Protein AF-A0A529TJE5-F1 (afdb_monomer)

Mean predicted aligned error: 14.84 Å

Sequence (89 aa):
MFRWFEQRLDPFPAAEPVEPPKTLVAFCMHYTRGAWPYIMLDAVLVTAISIAEVWMFGFMGRIVDWLSGQNRETFLQTESWKLAGMAFV

Foldseek 3Di:
DVVVVCVQAPPDDPDDPDDQDPDPVSNCCVVCVSVVVVVVVVVVVVVVVVVVVVVVVVVVVVVVVVVVPDDPVPCCVPCVVVVVVVVVD

Secondary structure (DSSP, 8-state):
-HHHHHTTS-SS-SS--PPPPSSHHHHHHHHHTTTHHHHHHHHHHHHHHHHHHHHHHHHHHHHHHHHHHS-HHHHHHHSHHHHHHHHT-

Solvent-accessible surface area (backbone atoms only — not comparable to full-atom values): 5419 Å² total; per-residue (Å²): 115,66,69,72,56,52,71,61,41,76,89,70,67,89,66,74,90,66,82,74,56,97,43,73,67,56,37,52,52,64,72,38,60,69,47,45,72,59,52,52,51,49,54,51,51,53,50,52,51,54,51,51,50,56,50,51,54,53,50,52,50,51,51,52,50,51,62,72,69,48,59,78,73,59,52,61,73,70,44,47,68,61,52,52,56,59,74,74,107

pLDDT: mean 72.4, std 14.35, range [51.25, 97.31]

Radius of gyration: 27.46 Å; Cα contacts (8 Å, |Δi|>4): 11; chains: 1; bounding box: 54×34×62 Å

Structure (mmCIF, N/CA/C/O backbone):
data_AF-A0A529TJE5-F1
#
_entry.id   AF-A0A529TJE5-F1
#
loop_
_atom_site.group_PDB
_atom_site.id
_atom_site.type_symbol
_atom_site.label_atom_id
_atom_site.label_alt_id
_atom_site.label_comp_id
_atom_site.label_asym_id
_atom_site.label_entity_id
_atom_site.label_seq_id
_atom_site.pdbx_PDB_ins_code
_atom_site.Cartn_x
_atom_site.Cartn_y
_atom_site.Cartn_z
_atom_site.occupancy
_atom_site.B_iso_or_equiv
_atom_site.auth_seq_id
_atom_site.auth_comp_id
_atom_site.auth_asym_id
_atom_site.auth_atom_id
_atom_site.pdbx_PDB_model_num
ATOM 1 N N . MET A 1 1 ? 8.651 -25.037 -10.342 1.00 60.25 1 MET A N 1
ATOM 2 C CA . MET A 1 1 ? 8.656 -23.858 -9.449 1.00 60.25 1 MET A CA 1
ATOM 3 C C . MET A 1 1 ? 9.666 -22.810 -9.925 1.00 60.25 1 MET A C 1
ATOM 5 O O . MET A 1 1 ? 9.242 -21.707 -10.225 1.00 60.25 1 MET A O 1
ATOM 9 N N . PHE A 1 2 ? 10.942 -23.166 -10.131 1.00 60.81 2 PHE A N 1
ATOM 10 C CA . PHE A 1 2 ? 11.993 -22.241 -10.607 1.00 60.81 2 PHE A CA 1
ATOM 11 C C . PHE A 1 2 ? 11.732 -21.601 -11.988 1.00 60.81 2 PHE A C 1
ATOM 13 O O . PHE A 1 2 ? 11.770 -20.382 -12.093 1.00 60.81 2 PHE A O 1
ATOM 20 N N . ARG A 1 3 ? 11.279 -22.368 -12.996 1.00 61.78 3 ARG A N 1
ATOM 21 C CA . ARG A 1 3 ? 10.918 -21.832 -14.334 1.00 61.78 3 ARG A CA 1
ATOM 22 C C . ARG A 1 3 ? 9.846 -20.731 -14.342 1.00 61.78 3 ARG A C 1
ATOM 24 O O . ARG A 1 3 ? 9.831 -19.901 -15.239 1.00 61.78 3 ARG A O 1
ATOM 31 N N . TRP A 1 4 ? 8.928 -20.739 -13.376 1.00 66.56 4 TRP A N 1
ATOM 32 C CA . TRP A 1 4 ? 7.864 -19.729 -13.261 1.00 66.56 4 TRP A CA 1
ATOM 33 C C . TRP A 1 4 ? 8.382 -18.409 -12.670 1.00 66.56 4 TRP A C 1
ATOM 35 O O . TRP A 1 4 ? 7.812 -17.351 -12.922 1.00 66.56 4 TRP A O 1
ATOM 45 N N . PHE A 1 5 ? 9.467 -18.474 -11.894 1.00 63.28 5 PHE A N 1
ATOM 46 C CA . PHE A 1 5 ? 10.170 -17.315 -11.348 1.00 63.28 5 PHE A CA 1
ATOM 47 C C . PHE A 1 5 ? 11.170 -16.751 -12.372 1.00 63.28 5 PHE A C 1
ATOM 49 O O . PHE A 1 5 ? 11.218 -15.545 -12.578 1.00 63.28 5 PHE A O 1
ATOM 56 N N . GLU A 1 6 ? 11.881 -17.629 -13.087 1.00 64.12 6 GLU A N 1
ATOM 57 C CA . GLU A 1 6 ? 12.855 -17.271 -14.133 1.00 64.12 6 GLU A CA 1
ATOM 58 C C . GLU A 1 6 ? 12.218 -16.645 -15.383 1.00 64.12 6 GLU A C 1
ATOM 60 O O . GLU A 1 6 ? 12.865 -15.873 -16.074 1.00 64.12 6 GLU A O 1
ATOM 65 N N . GLN A 1 7 ? 10.947 -16.938 -15.687 1.00 62.75 7 GLN A N 1
ATOM 66 C CA . GLN A 1 7 ? 10.242 -16.310 -16.816 1.00 62.75 7 GLN A CA 1
ATOM 67 C C . GLN A 1 7 ? 9.706 -14.903 -16.513 1.00 62.75 7 GLN A C 1
ATOM 69 O O . GLN A 1 7 ? 9.293 -14.203 -17.434 1.00 62.75 7 GLN A O 1
ATOM 74 N N . ARG A 1 8 ? 9.654 -14.490 -15.240 1.00 64.25 8 ARG A N 1
ATOM 75 C CA . ARG A 1 8 ? 9.086 -13.190 -14.845 1.00 64.25 8 ARG A CA 1
ATOM 76 C C . ARG A 1 8 ? 10.068 -12.038 -14.890 1.00 64.25 8 ARG A C 1
ATOM 78 O O . ARG A 1 8 ? 9.649 -10.894 -15.040 1.00 64.25 8 ARG A O 1
ATOM 85 N N . LEU A 1 9 ? 11.345 -12.343 -14.728 1.00 59.62 9 LEU A N 1
ATOM 86 C CA . LEU A 1 9 ? 12.427 -11.389 -14.843 1.00 59.62 9 LEU A CA 1
ATOM 87 C C . LEU A 1 9 ? 13.405 -11.999 -15.828 1.00 59.62 9 LEU A C 1
ATOM 89 O O . LEU A 1 9 ? 13.936 -13.065 -15.541 1.00 59.62 9 LEU A O 1
ATOM 93 N N . ASP A 1 10 ? 13.594 -11.361 -16.978 1.00 61.38 10 ASP A N 1
ATOM 94 C CA . ASP A 1 10 ? 14.550 -11.836 -17.972 1.00 61.38 10 ASP A CA 1
ATOM 95 C C . ASP A 1 10 ? 15.951 -11.839 -17.333 1.00 61.38 10 ASP A C 1
ATOM 97 O O . ASP A 1 10 ? 16.457 -10.764 -16.991 1.00 61.38 10 ASP A O 1
ATOM 101 N N . PRO A 1 11 ? 16.557 -13.015 -17.075 1.00 59.06 11 PRO A N 1
ATOM 102 C CA . PRO A 1 11 ? 17.819 -13.087 -16.349 1.00 59.06 11 PRO A CA 1
ATOM 103 C C . PRO A 1 11 ? 18.987 -12.550 -17.186 1.00 59.06 11 PRO A C 1
ATOM 105 O O . PRO A 1 11 ? 20.017 -12.192 -16.619 1.00 59.06 11 PRO A O 1
ATOM 108 N N . PHE A 1 12 ? 18.824 -12.469 -18.514 1.00 56.41 12 PHE A N 1
ATOM 109 C CA . PHE A 1 12 ? 19.819 -11.953 -19.452 1.00 56.41 12 PHE A CA 1
ATOM 110 C C . PHE A 1 12 ? 19.143 -11.161 -20.583 1.00 56.41 12 PHE A C 1
ATOM 112 O O . PHE A 1 12 ? 18.996 -11.679 -21.693 1.00 56.41 12 PHE A O 1
ATOM 119 N N . PRO A 1 13 ? 18.754 -9.894 -20.348 1.00 60.62 13 PRO A N 1
ATOM 120 C CA . PRO A 1 13 ? 18.280 -9.047 -21.430 1.00 60.62 13 PRO A CA 1
ATOM 121 C C . PRO A 1 13 ? 19.405 -8.876 -22.459 1.00 60.62 13 PRO A C 1
ATOM 123 O O . PRO A 1 13 ? 20.508 -8.455 -22.122 1.00 60.62 13 PRO A O 1
ATOM 126 N N . ALA A 1 14 ? 19.127 -9.168 -23.731 1.00 55.91 14 ALA A N 1
ATOM 127 C CA . ALA A 1 14 ? 20.088 -9.042 -24.837 1.00 55.91 14 ALA A CA 1
ATOM 128 C C . ALA A 1 14 ? 20.492 -7.585 -25.164 1.00 55.91 14 ALA A C 1
ATOM 130 O O . ALA A 1 14 ? 21.187 -7.336 -26.148 1.00 55.91 14 ALA A O 1
ATOM 131 N N . ALA A 1 15 ? 20.024 -6.615 -24.375 1.00 59.72 15 ALA A N 1
ATOM 132 C CA . ALA A 1 15 ? 20.396 -5.218 -24.506 1.00 59.72 15 ALA A CA 1
ATOM 133 C C . ALA A 1 15 ? 21.827 -5.026 -23.987 1.00 59.72 15 ALA A C 1
ATOM 135 O O . ALA A 1 15 ? 22.127 -5.375 -22.846 1.00 59.72 15 ALA A O 1
ATOM 136 N N . GLU A 1 16 ? 22.701 -4.466 -24.825 1.00 52.72 16 GLU A N 1
ATOM 137 C CA . GLU A 1 16 ? 24.056 -4.078 -24.427 1.00 52.72 16 GLU A CA 1
ATOM 138 C C . GLU A 1 16 ? 24.012 -3.227 -23.144 1.00 52.72 16 GLU A C 1
ATOM 140 O O . GLU A 1 16 ? 23.107 -2.398 -23.003 1.00 52.72 16 GLU A O 1
ATOM 145 N N . PRO A 1 17 ? 24.956 -3.411 -22.200 1.00 57.03 17 PRO A N 1
ATOM 146 C CA . PRO A 1 17 ? 25.001 -2.613 -20.985 1.00 57.03 17 PRO A CA 1
ATOM 147 C C . PRO A 1 17 ? 25.257 -1.148 -21.352 1.00 57.03 17 PRO A C 1
ATOM 149 O O . PRO A 1 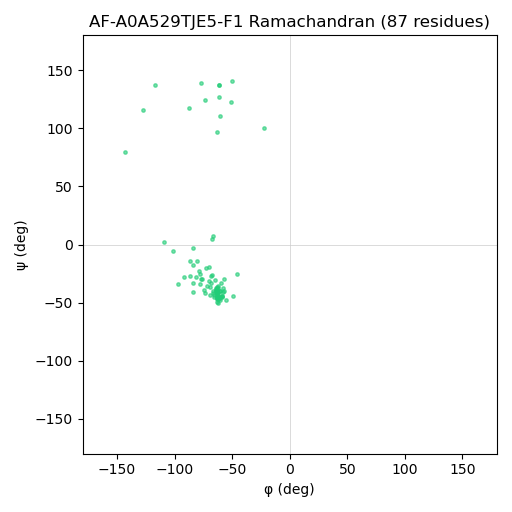17 ? 26.390 -0.734 -21.591 1.00 57.03 17 PRO A O 1
ATOM 152 N N . VAL A 1 18 ? 24.184 -0.362 -21.436 1.00 61.44 18 VAL A N 1
ATOM 153 C CA . VAL A 1 18 ? 24.252 1.079 -21.684 1.00 61.44 18 VAL A CA 1
ATOM 154 C C . VAL A 1 18 ? 24.653 1.762 -20.381 1.00 61.44 18 VAL A C 1
ATOM 156 O O . VAL A 1 18 ? 24.182 1.380 -19.307 1.00 61.44 18 VAL A O 1
ATOM 159 N N . GLU A 1 19 ? 25.534 2.759 -20.468 1.00 58.00 19 GLU A N 1
ATOM 160 C CA . GLU A 1 19 ? 26.064 3.471 -19.306 1.00 58.00 19 GLU A CA 1
ATOM 161 C C . GLU A 1 19 ? 24.910 3.948 -18.397 1.00 58.00 19 GLU A C 1
ATOM 163 O O . GLU A 1 19 ? 23.992 4.633 -18.871 1.00 58.00 19 GLU A O 1
ATOM 168 N N . PRO A 1 20 ? 24.895 3.557 -17.108 1.00 59.94 20 PRO A N 1
ATOM 169 C CA . PRO A 1 20 ? 23.784 3.876 -16.231 1.00 59.94 20 PRO A CA 1
ATOM 170 C C . PRO A 1 20 ? 23.639 5.399 -16.102 1.00 59.94 20 PRO A C 1
ATOM 172 O O . PRO A 1 20 ? 24.635 6.114 -15.953 1.00 59.9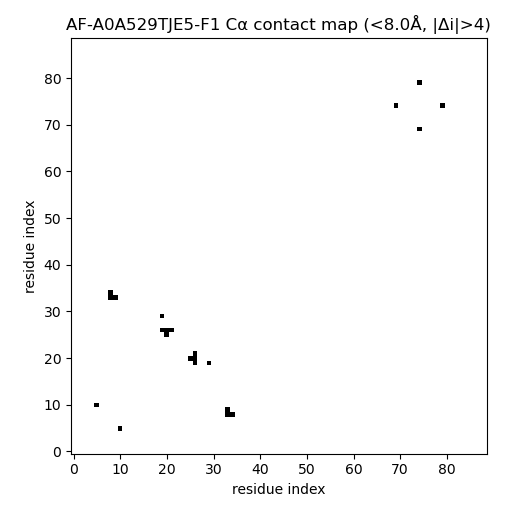4 20 PRO A O 1
ATOM 175 N N . PRO A 1 21 ? 22.406 5.932 -16.140 1.00 63.59 21 PRO A N 1
ATOM 176 C CA . PRO A 1 21 ? 22.187 7.368 -16.059 1.00 63.59 21 PRO A CA 1
ATOM 177 C C . PRO A 1 21 ? 22.717 7.919 -14.728 1.00 63.59 21 PRO A C 1
ATOM 179 O O . PRO A 1 21 ? 22.481 7.348 -13.666 1.00 63.59 21 PRO A O 1
ATOM 182 N N . LYS A 1 22 ? 23.397 9.074 -14.771 1.00 70.50 22 LYS A N 1
ATOM 183 C CA . LYS A 1 22 ? 24.124 9.688 -13.635 1.00 70.50 22 LYS A CA 1
ATOM 184 C C . LYS A 1 22 ? 23.237 10.186 -12.476 1.00 70.50 22 LYS A C 1
ATOM 186 O O . LYS A 1 22 ? 23.731 10.857 -11.575 1.00 70.50 22 LYS A O 1
ATOM 191 N N . THR A 1 23 ? 21.933 9.903 -12.492 1.00 76.75 23 THR A N 1
ATOM 192 C CA . THR A 1 23 ? 20.977 10.339 -11.462 1.00 76.75 23 THR A CA 1
ATOM 193 C C . THR A 1 23 ? 20.367 9.135 -10.747 1.00 76.75 23 THR A C 1
ATOM 195 O O . THR A 1 23 ? 19.981 8.154 -11.379 1.00 76.75 23 THR A O 1
ATOM 198 N N . LEU A 1 24 ? 20.245 9.218 -9.417 1.00 72.62 24 LEU A N 1
ATOM 199 C CA . LEU A 1 24 ? 19.774 8.115 -8.565 1.00 72.62 24 LEU A CA 1
ATOM 200 C C . LEU A 1 24 ? 18.378 7.607 -8.958 1.00 72.62 24 LEU A C 1
ATOM 202 O O . LEU A 1 24 ? 18.132 6.403 -8.977 1.00 72.62 24 LEU A O 1
ATOM 206 N N . VAL A 1 25 ? 17.468 8.519 -9.310 1.00 74.56 25 VAL A N 1
ATOM 207 C CA . VAL A 1 25 ? 16.091 8.169 -9.691 1.00 74.56 25 VAL A CA 1
ATOM 208 C C . VAL A 1 25 ? 16.058 7.440 -11.034 1.00 74.56 25 VAL A C 1
ATOM 210 O O . VAL A 1 25 ? 15.382 6.421 -11.160 1.00 74.56 25 VAL A O 1
ATOM 213 N N . ALA A 1 26 ? 16.818 7.912 -12.028 1.00 70.44 26 ALA A N 1
ATOM 214 C CA . ALA A 1 26 ? 16.890 7.258 -13.332 1.00 70.44 26 ALA A CA 1
ATOM 215 C C . ALA A 1 26 ? 17.606 5.902 -13.252 1.00 70.44 26 ALA A C 1
ATOM 217 O O . ALA A 1 26 ? 17.223 4.976 -13.960 1.00 70.44 26 ALA A O 1
ATOM 218 N N . PHE A 1 27 ? 18.592 5.764 -12.360 1.00 70.62 27 PHE A N 1
ATOM 219 C CA . PHE A 1 27 ? 19.239 4.489 -12.057 1.00 70.62 27 PHE A CA 1
ATOM 220 C C . PHE A 1 27 ? 18.235 3.491 -11.472 1.00 70.62 27 PHE A C 1
ATOM 222 O O . PHE A 1 27 ? 18.087 2.384 -11.986 1.00 70.62 27 PHE A O 1
ATOM 229 N N . CYS A 1 28 ? 17.484 3.910 -10.449 1.00 71.94 28 CYS A N 1
ATOM 230 C CA . CYS A 1 28 ? 16.475 3.065 -9.822 1.00 71.94 28 CYS A CA 1
ATOM 231 C C . CYS A 1 28 ? 15.402 2.643 -10.837 1.00 71.94 28 CYS A C 1
ATOM 233 O O . CYS A 1 28 ? 15.107 1.458 -10.957 1.00 71.94 28 CYS A O 1
ATOM 235 N N . MET A 1 29 ? 14.892 3.576 -11.649 1.00 70.19 29 MET A N 1
ATOM 236 C CA . MET A 1 29 ? 13.923 3.293 -12.718 1.00 70.19 29 MET A CA 1
ATOM 237 C C . MET A 1 29 ? 14.472 2.367 -13.813 1.00 70.19 29 MET A C 1
ATOM 239 O O . MET A 1 29 ? 13.737 1.518 -14.309 1.00 70.19 29 MET A O 1
ATOM 243 N N . HIS A 1 30 ? 15.747 2.502 -14.194 1.00 69.31 30 HIS A N 1
ATOM 244 C CA . HIS A 1 30 ? 16.376 1.648 -15.205 1.00 69.31 30 HIS A CA 1
ATOM 245 C C . HIS A 1 30 ? 16.475 0.192 -14.728 1.00 69.31 30 HIS A C 1
ATOM 247 O O . HIS A 1 30 ? 16.086 -0.716 -15.459 1.00 69.31 30 HIS A O 1
ATOM 253 N N . TYR A 1 31 ? 16.902 -0.026 -13.480 1.00 66.31 31 TYR A N 1
ATOM 254 C CA . TYR A 1 31 ? 17.039 -1.366 -12.899 1.00 66.31 31 TYR A CA 1
ATOM 255 C C . TYR A 1 31 ? 15.705 -1.990 -12.464 1.00 66.31 31 TYR A C 1
ATOM 257 O O . TYR A 1 31 ? 15.537 -3.204 -12.533 1.00 66.31 31 TYR A O 1
ATOM 265 N N . THR A 1 32 ? 14.722 -1.183 -12.062 1.00 70.31 32 THR A N 1
ATOM 266 C CA . THR A 1 32 ? 13.392 -1.681 -11.661 1.00 70.31 32 THR A CA 1
ATOM 267 C C . THR A 1 32 ? 12.438 -1.897 -12.836 1.00 70.31 32 THR A C 1
ATOM 269 O O . THR A 1 32 ? 11.338 -2.411 -12.640 1.00 70.31 32 THR A O 1
ATOM 272 N N . ARG A 1 33 ? 12.838 -1.576 -14.074 1.00 67.50 33 ARG A N 1
ATOM 273 C CA . ARG A 1 33 ? 11.975 -1.634 -15.266 1.00 67.50 33 ARG A CA 1
ATOM 274 C C . ARG A 1 33 ? 11.406 -3.030 -15.565 1.00 67.50 33 ARG A C 1
ATOM 276 O O . ARG A 1 33 ? 10.274 -3.122 -16.025 1.00 67.50 33 ARG A O 1
ATOM 283 N N . GLY A 1 34 ? 12.145 -4.103 -15.267 1.00 69.75 34 GLY A N 1
ATOM 284 C CA .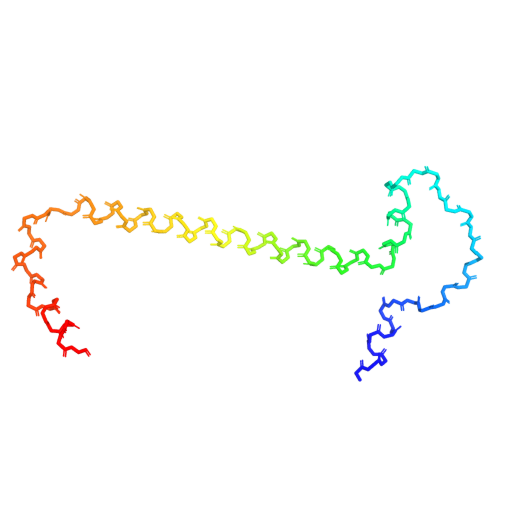 GLY A 1 34 ? 11.649 -5.487 -15.375 1.00 69.75 34 GLY A CA 1
ATOM 285 C C . GLY A 1 34 ? 10.760 -5.931 -14.203 1.00 69.75 34 GLY A C 1
ATOM 286 O O . GLY A 1 34 ? 9.936 -6.826 -14.354 1.00 69.75 34 GLY A O 1
ATOM 287 N N . ALA A 1 35 ? 10.888 -5.282 -13.043 1.00 73.69 35 ALA A N 1
ATOM 288 C CA . ALA A 1 35 ? 10.184 -5.633 -11.807 1.00 73.69 35 ALA A CA 1
ATOM 289 C C . ALA A 1 35 ? 8.977 -4.725 -11.501 1.00 73.69 35 ALA A C 1
ATOM 291 O O . ALA A 1 35 ? 8.230 -4.985 -10.559 1.00 73.69 35 ALA A O 1
ATOM 292 N N . TRP A 1 36 ? 8.769 -3.674 -12.295 1.00 75.31 36 TRP A N 1
ATOM 293 C CA . TRP A 1 36 ? 7.751 -2.644 -12.088 1.00 75.31 36 TRP A CA 1
ATOM 294 C C . TRP A 1 36 ? 6.329 -3.172 -11.810 1.00 75.31 36 TRP A C 1
ATOM 296 O O . TRP A 1 36 ? 5.714 -2.683 -10.863 1.00 75.31 36 TRP A O 1
ATOM 306 N N . PRO A 1 37 ? 5.790 -4.186 -12.527 1.00 78.50 37 PRO A N 1
ATOM 307 C CA . PRO A 1 37 ? 4.464 -4.725 -12.206 1.00 78.50 37 PRO A CA 1
ATOM 308 C C . PRO A 1 37 ? 4.395 -5.411 -10.830 1.00 78.50 37 PRO A C 1
ATOM 310 O O . PRO A 1 37 ? 3.350 -5.359 -10.186 1.00 78.50 37 PRO A O 1
ATOM 313 N N . TYR A 1 38 ? 5.489 -6.010 -10.347 1.00 81.94 38 TYR A N 1
ATOM 314 C CA . TYR A 1 38 ? 5.544 -6.604 -9.004 1.00 81.94 38 TYR A CA 1
ATOM 315 C C . TYR A 1 38 ? 5.634 -5.538 -7.918 1.00 81.94 38 TYR A C 1
ATOM 317 O O . TYR A 1 38 ? 4.955 -5.656 -6.906 1.00 81.94 38 TYR A O 1
ATOM 325 N N . ILE A 1 39 ? 6.407 -4.475 -8.158 1.00 84.75 39 ILE A N 1
ATOM 326 C CA . ILE A 1 39 ? 6.488 -3.323 -7.250 1.00 84.75 39 ILE A CA 1
ATOM 327 C C . ILE A 1 39 ? 5.120 -2.642 -7.135 1.00 84.75 39 ILE A C 1
ATOM 329 O O . ILE A 1 39 ? 4.704 -2.279 -6.041 1.00 84.75 39 ILE A O 1
ATOM 333 N N . MET A 1 40 ? 4.389 -2.509 -8.245 1.00 87.88 40 MET A N 1
ATOM 334 C CA . MET A 1 40 ? 3.030 -1.962 -8.230 1.00 87.88 40 MET A CA 1
ATOM 335 C C . MET A 1 40 ? 2.070 -2.841 -7.420 1.00 87.88 40 MET A C 1
ATOM 337 O O . MET A 1 40 ? 1.304 -2.327 -6.609 1.00 87.88 40 MET A O 1
ATOM 341 N N . LEU A 1 41 ? 2.133 -4.165 -7.598 1.00 89.56 41 LEU A N 1
ATOM 342 C CA . LEU A 1 41 ? 1.323 -5.103 -6.819 1.00 89.56 41 LEU A CA 1
ATOM 343 C C . LEU A 1 41 ? 1.634 -5.010 -5.319 1.00 89.56 41 LEU A C 1
ATOM 345 O O . LEU A 1 41 ? 0.709 -4.941 -4.514 1.00 89.56 41 LEU A O 1
ATOM 349 N N . ASP A 1 42 ? 2.915 -4.982 -4.955 1.00 91.56 42 ASP A N 1
ATOM 350 C CA . ASP A 1 42 ? 3.364 -4.834 -3.570 1.00 91.56 42 ASP A CA 1
ATOM 351 C C . ASP A 1 42 ? 2.874 -3.513 -2.962 1.00 91.56 42 ASP A C 1
ATOM 353 O O . ASP A 1 42 ? 2.234 -3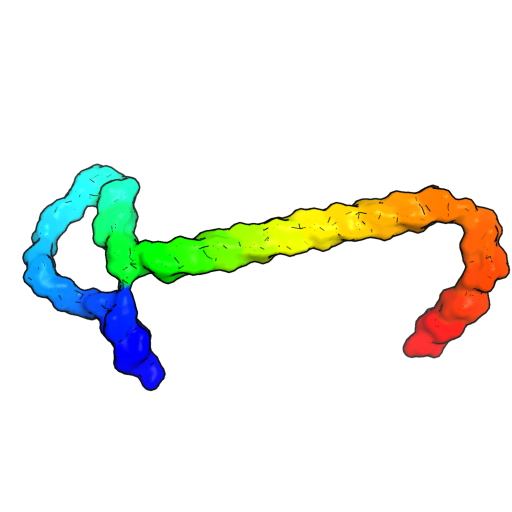.513 -1.913 1.00 91.56 42 ASP A O 1
ATOM 357 N N . ALA A 1 43 ? 3.044 -2.400 -3.680 1.00 94.31 43 ALA A N 1
ATOM 358 C CA . ALA A 1 43 ? 2.561 -1.093 -3.248 1.00 94.31 43 ALA A CA 1
ATOM 359 C C . ALA A 1 43 ? 1.041 -1.084 -3.003 1.00 94.31 43 ALA A C 1
ATOM 361 O O . ALA A 1 43 ? 0.575 -0.518 -2.011 1.00 94.31 43 ALA A O 1
ATOM 362 N N . VAL A 1 44 ? 0.257 -1.735 -3.870 1.00 96.38 44 VAL A N 1
ATOM 363 C CA . VAL A 1 44 ? -1.201 -1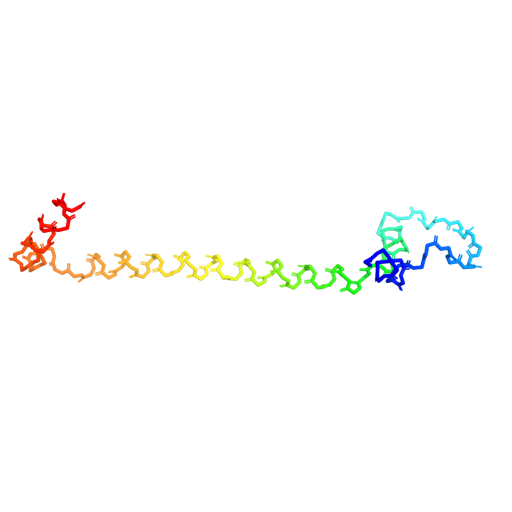.869 -3.702 1.00 96.38 44 VAL A CA 1
ATOM 364 C C . VAL A 1 44 ? -1.547 -2.711 -2.474 1.00 96.38 44 VAL A C 1
ATOM 366 O O . VAL A 1 44 ? -2.428 -2.324 -1.706 1.00 96.38 44 VAL A O 1
ATOM 369 N N . LEU A 1 45 ? -0.853 -3.830 -2.254 1.00 96.38 45 LEU A N 1
ATOM 370 C CA . LEU A 1 45 ? -1.069 -4.684 -1.084 1.00 96.38 45 LEU A CA 1
ATOM 371 C C . LEU A 1 45 ? -0.732 -3.950 0.216 1.00 96.38 45 LEU A C 1
ATOM 373 O O . LEU A 1 45 ? -1.544 -3.946 1.138 1.00 96.38 45 LEU A O 1
ATOM 377 N N . VAL A 1 46 ? 0.416 -3.273 0.270 1.00 96.75 46 VAL A N 1
ATOM 378 C CA . VAL A 1 46 ? 0.821 -2.448 1.416 1.00 96.75 46 VAL A CA 1
ATOM 379 C C . VAL A 1 46 ? -0.210 -1.351 1.679 1.00 96.75 46 VAL A C 1
ATOM 381 O O . VAL A 1 46 ? -0.655 -1.186 2.812 1.00 96.75 46 VAL A O 1
ATOM 384 N N . THR A 1 47 ? -0.672 -0.661 0.632 1.00 97.06 47 THR A N 1
ATOM 385 C CA . THR A 1 47 ? -1.725 0.360 0.753 1.00 97.06 47 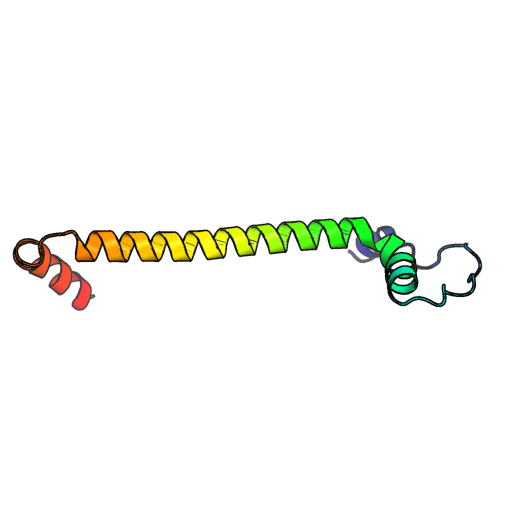THR A CA 1
ATOM 386 C C . THR A 1 47 ? -3.010 -0.223 1.344 1.00 97.06 47 THR A C 1
ATOM 388 O O . THR A 1 47 ? -3.607 0.375 2.239 1.00 97.06 47 THR A O 1
ATOM 391 N N . ALA A 1 48 ? -3.435 -1.403 0.885 1.00 97.19 48 ALA A N 1
ATOM 392 C CA . ALA A 1 48 ? -4.625 -2.073 1.402 1.00 97.19 48 ALA A CA 1
ATOM 393 C C . ALA A 1 48 ? -4.480 -2.445 2.888 1.00 97.19 48 ALA A C 1
ATOM 395 O O . ALA A 1 48 ? -5.416 -2.241 3.663 1.00 97.19 48 ALA A O 1
ATOM 396 N N . ILE A 1 49 ? -3.303 -2.934 3.294 1.00 96.81 49 ILE A N 1
ATOM 397 C CA . ILE A 1 49 ? -2.995 -3.249 4.696 1.00 96.81 49 ILE A CA 1
ATOM 398 C C . ILE A 1 49 ? -3.065 -1.983 5.557 1.00 96.81 49 ILE A C 1
ATOM 400 O O . ILE A 1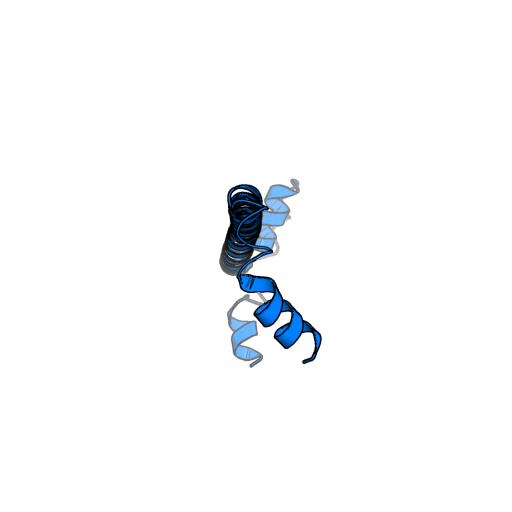 49 ? -3.738 -1.989 6.586 1.00 96.81 49 ILE A O 1
ATOM 404 N N . SER A 1 50 ? -2.460 -0.877 5.117 1.00 97.31 50 SER A N 1
ATOM 405 C CA . SER A 1 50 ? -2.512 0.392 5.853 1.00 97.31 50 SER A CA 1
ATOM 406 C C . SER A 1 50 ? -3.939 0.935 5.999 1.00 97.31 50 SER A C 1
ATOM 408 O O . SER A 1 50 ? -4.298 1.450 7.056 1.00 97.31 50 SER A O 1
ATOM 410 N N . ILE A 1 51 ? -4.792 0.793 4.977 1.00 96.69 51 ILE A N 1
ATOM 411 C CA . ILE A 1 51 ? -6.212 1.173 5.080 1.00 96.69 51 ILE A CA 1
ATOM 412 C C . ILE A 1 51 ? -6.928 0.313 6.128 1.00 96.69 51 ILE A C 1
ATOM 414 O O . ILE A 1 51 ? -7.674 0.844 6.955 1.00 96.69 51 ILE A O 1
ATOM 418 N N . ALA A 1 52 ? -6.705 -1.003 6.106 1.00 96.25 52 ALA A N 1
ATOM 419 C CA . ALA A 1 52 ? -7.302 -1.920 7.071 1.00 96.25 52 ALA A CA 1
ATOM 420 C C . ALA A 1 52 ? -6.880 -1.584 8.511 1.00 96.25 52 ALA A C 1
ATOM 422 O O . ALA A 1 52 ? -7.712 -1.596 9.418 1.00 96.25 52 ALA A O 1
ATOM 423 N N . GLU A 1 53 ? -5.616 -1.217 8.711 1.00 96.00 53 GLU A N 1
ATOM 424 C CA . GLU A 1 53 ? -5.072 -0.810 10.005 1.00 96.00 53 GLU A CA 1
ATOM 425 C C . GLU A 1 53 ? -5.744 0.465 10.544 1.00 96.00 53 GLU A C 1
ATOM 427 O O . GLU A 1 53 ? -6.246 0.480 11.671 1.00 96.00 53 GLU A O 1
ATOM 432 N N . VAL A 1 54 ? -5.854 1.515 9.723 1.00 95.62 54 VAL A N 1
ATOM 433 C CA . VAL A 1 54 ? -6.550 2.758 10.108 1.00 95.62 54 VAL A CA 1
ATOM 434 C C . VAL A 1 54 ? -8.021 2.490 10.432 1.00 95.62 54 VAL A C 1
ATOM 436 O O . VAL A 1 54 ? -8.563 3.027 11.402 1.00 95.62 54 VAL A O 1
ATOM 439 N N . TRP A 1 55 ? -8.676 1.627 9.654 1.00 94.25 55 TRP A N 1
ATOM 440 C CA . TRP A 1 55 ? -10.061 1.239 9.904 1.00 94.25 55 TRP A CA 1
ATOM 441 C C . TRP A 1 55 ? -10.229 0.488 11.231 1.00 94.25 55 TRP A C 1
ATOM 443 O O . TRP A 1 55 ? -11.189 0.752 11.962 1.00 94.25 55 TRP A O 1
ATOM 453 N N . MET A 1 56 ? -9.281 -0.386 11.580 1.00 94.19 56 MET A N 1
ATOM 454 C CA . MET A 1 56 ? -9.257 -1.099 12.859 1.00 94.19 56 MET A CA 1
ATOM 455 C C . MET A 1 56 ? -9.136 -0.127 14.041 1.00 94.19 56 MET A C 1
ATOM 457 O O . MET A 1 56 ? -9.898 -0.236 15.004 1.00 94.19 56 MET A O 1
ATOM 461 N N . PHE A 1 57 ? -8.250 0.870 13.954 1.00 90.69 57 PHE A N 1
ATOM 462 C CA . PHE A 1 57 ? -8.138 1.906 14.985 1.00 90.69 57 PHE A CA 1
ATOM 463 C C . PHE A 1 57 ? -9.410 2.755 15.101 1.00 90.69 57 PHE A C 1
ATOM 465 O O . PHE A 1 57 ? -9.869 3.028 16.211 1.00 90.69 57 PHE A O 1
ATOM 472 N N . GLY A 1 58 ? -10.045 3.105 13.979 1.00 89.75 58 GLY A N 1
ATOM 473 C CA . GLY A 1 58 ? -11.340 3.791 13.990 1.00 89.75 58 GLY A CA 1
ATOM 474 C C . GLY A 1 58 ? -12.459 2.952 14.622 1.00 89.75 58 GLY A C 1
ATOM 475 O O . GLY A 1 58 ? -13.320 3.479 15.326 1.00 89.75 58 GLY A O 1
ATOM 476 N N . PHE A 1 59 ? -12.449 1.633 14.417 1.00 89.06 59 PHE A N 1
ATOM 477 C CA . PHE A 1 59 ? -13.382 0.720 15.074 1.00 89.06 59 PHE A CA 1
ATOM 478 C C . PHE A 1 59 ? -13.159 0.649 16.589 1.00 89.06 59 PHE A C 1
ATOM 480 O O . PHE A 1 59 ? -14.134 0.722 17.334 1.00 89.06 59 PHE A O 1
ATOM 487 N N . MET A 1 60 ? -11.903 0.600 17.044 1.00 89.31 60 MET A N 1
ATOM 488 C CA . MET A 1 60 ? -11.569 0.685 18.469 1.00 89.31 60 MET A CA 1
ATOM 489 C C . MET A 1 60 ? -12.084 1.989 19.092 1.00 89.31 60 MET A C 1
ATOM 491 O O . MET A 1 60 ? -12.710 1.950 20.147 1.00 89.31 60 MET A O 1
ATOM 495 N N . GLY A 1 61 ? -11.897 3.129 18.414 1.00 87.00 61 GLY A N 1
ATOM 496 C CA . GLY A 1 61 ? -12.446 4.417 18.849 1.00 87.00 61 GLY A CA 1
ATOM 497 C C . GLY A 1 61 ? -13.963 4.364 19.038 1.00 87.00 61 GLY A C 1
ATOM 498 O O . GLY A 1 61 ? -14.461 4.704 20.103 1.00 87.00 61 GLY A O 1
ATOM 499 N N . ARG A 1 62 ? -14.693 3.802 18.065 1.00 82.56 62 ARG A N 1
ATOM 500 C CA . ARG A 1 62 ? -16.150 3.610 18.176 1.00 82.56 62 ARG A CA 1
ATOM 501 C C . ARG A 1 62 ? -16.561 2.679 19.318 1.00 82.56 62 ARG A C 1
ATOM 503 O O . ARG A 1 62 ? -17.595 2.919 19.932 1.00 82.56 62 ARG A O 1
ATOM 510 N N . ILE A 1 63 ? -15.786 1.630 19.607 1.00 83.81 63 ILE A N 1
ATOM 511 C CA . ILE A 1 63 ? -16.037 0.760 20.768 1.00 83.81 63 ILE A CA 1
ATOM 512 C C . ILE A 1 63 ? -15.885 1.557 22.066 1.00 83.81 63 ILE A C 1
ATOM 514 O O . ILE A 1 63 ? -16.747 1.463 22.937 1.00 83.81 63 ILE A O 1
ATOM 518 N N . VAL A 1 64 ? -14.819 2.351 22.193 1.00 81.25 64 VAL A N 1
ATOM 519 C CA . VAL A 1 64 ? -14.584 3.207 23.366 1.00 81.25 64 VAL A CA 1
ATOM 520 C C . VAL A 1 64 ? -15.685 4.263 23.502 1.00 81.25 64 VAL A C 1
ATOM 522 O O . VAL A 1 64 ? -16.195 4.477 24.602 1.00 81.25 64 VAL A O 1
ATOM 525 N N . ASP A 1 65 ? -16.122 4.863 22.396 1.00 81.38 65 ASP A N 1
ATOM 526 C CA . ASP A 1 65 ? -17.234 5.816 22.374 1.00 81.38 65 ASP A CA 1
ATOM 527 C C . ASP A 1 65 ? -18.553 5.156 22.806 1.00 81.38 65 ASP A C 1
ATOM 529 O O . ASP A 1 65 ? -19.282 5.707 23.625 1.00 81.38 65 ASP A O 1
ATOM 533 N N . TRP A 1 66 ? -18.851 3.939 22.340 1.00 74.00 66 TRP A N 1
ATOM 534 C CA . TRP A 1 66 ? -20.020 3.177 22.798 1.00 74.00 66 TRP A CA 1
ATOM 535 C C . TRP A 1 66 ? -19.952 2.816 24.281 1.00 74.00 66 TRP A C 1
ATOM 537 O O . TRP A 1 66 ? -20.955 2.935 24.986 1.00 74.00 66 TRP A O 1
ATOM 547 N N . LEU A 1 67 ? -18.779 2.411 24.767 1.00 68.25 67 LEU A N 1
ATOM 548 C CA . LEU A 1 67 ? -18.577 2.051 26.168 1.00 68.25 67 LEU A CA 1
ATOM 549 C C . LEU A 1 67 ? -18.639 3.276 27.092 1.00 68.25 67 LEU A C 1
ATOM 551 O O . LEU A 1 67 ? -19.071 3.165 28.236 1.00 68.25 67 LEU A O 1
ATOM 555 N N . SER A 1 68 ? -18.224 4.444 26.602 1.00 65.62 68 SER A N 1
ATOM 556 C CA . SER A 1 68 ? -18.319 5.706 27.341 1.00 65.62 68 SER A CA 1
ATOM 557 C C . SER A 1 68 ? -19.711 6.346 27.258 1.00 65.62 68 SER A C 1
ATOM 559 O O . SER A 1 68 ? -20.119 7.027 28.197 1.00 65.62 68 SER A O 1
ATOM 561 N N . GLY A 1 69 ? -20.456 6.093 26.175 1.00 59.84 69 GLY A N 1
ATOM 562 C CA . GLY A 1 69 ? -21.813 6.589 25.944 1.00 59.84 69 GLY A CA 1
ATOM 563 C C . GLY A 1 69 ? -22.933 5.759 26.585 1.00 59.84 69 GLY A C 1
ATOM 564 O O . GLY A 1 69 ? -24.040 6.273 26.748 1.00 59.84 69 GLY A O 1
ATOM 565 N N . GLN A 1 70 ? -22.688 4.502 26.983 1.00 51.25 70 GLN A N 1
ATOM 566 C CA . GLN A 1 70 ? -23.654 3.728 27.767 1.00 51.25 70 GLN A CA 1
ATOM 567 C C . GLN A 1 70 ? -23.495 3.962 29.274 1.00 51.25 70 GLN A C 1
ATOM 569 O O . GLN A 1 70 ? -22.482 3.627 29.882 1.00 51.25 70 GLN A O 1
ATOM 574 N N . ASN A 1 71 ? -24.568 4.504 29.860 1.00 52.50 71 ASN A N 1
ATOM 575 C CA . ASN A 1 71 ? -24.866 4.635 31.287 1.00 52.50 71 ASN A CA 1
ATOM 576 C C . ASN A 1 71 ? -24.122 3.628 32.180 1.00 52.50 71 ASN A C 1
ATOM 578 O O . ASN A 1 71 ? -24.562 2.491 32.379 1.00 52.50 71 ASN A O 1
ATOM 582 N N . ARG A 1 72 ? -23.038 4.119 32.795 1.00 53.75 72 ARG A N 1
ATOM 583 C CA . ARG A 1 72 ? -22.238 3.474 33.851 1.00 53.75 72 ARG A CA 1
ATOM 584 C C . ARG A 1 72 ? -23.095 2.847 34.963 1.00 53.75 72 ARG A C 1
ATOM 586 O O . ARG A 1 72 ? -22.656 1.901 35.606 1.00 53.75 72 ARG A O 1
ATOM 593 N N . GLU A 1 73 ? -24.310 3.355 35.167 1.00 52.53 73 GLU A N 1
ATOM 594 C CA . GLU A 1 73 ? -25.239 2.896 36.203 1.00 52.53 73 GLU A CA 1
ATOM 595 C C . GLU A 1 73 ? -26.084 1.674 35.796 1.00 52.53 73 GLU A C 1
ATOM 597 O O . GLU A 1 73 ? -26.351 0.824 36.638 1.00 52.53 73 GLU A O 1
ATOM 602 N N . THR A 1 74 ? -26.467 1.513 34.521 1.00 53.78 74 THR A N 1
ATOM 603 C CA . THR A 1 74 ? -27.373 0.420 34.095 1.00 53.78 74 THR A CA 1
ATOM 604 C C . THR A 1 74 ? -26.620 -0.844 33.654 1.00 53.78 74 THR A C 1
ATOM 60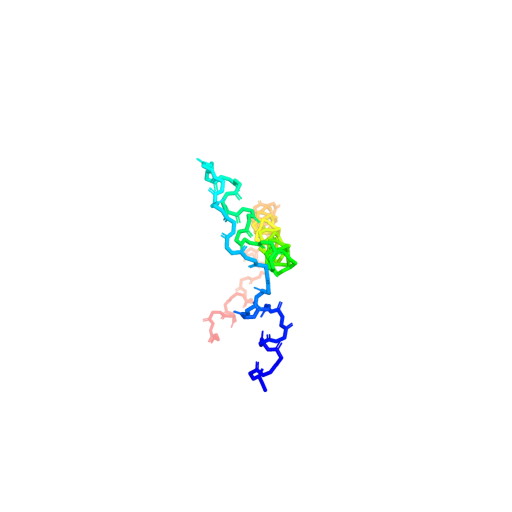6 O O . THR A 1 74 ? -27.121 -1.962 33.807 1.00 53.78 74 THR A O 1
ATOM 609 N N . PHE A 1 75 ? -25.390 -0.685 33.148 1.00 53.47 75 PHE A N 1
ATOM 610 C CA . PHE A 1 75 ? -24.576 -1.788 32.618 1.00 53.47 75 PHE A CA 1
ATOM 611 C C . PHE A 1 75 ? -24.011 -2.690 33.729 1.00 53.47 75 PHE A C 1
ATOM 613 O O . PHE A 1 75 ? -24.083 -3.916 33.640 1.00 53.47 75 PHE A O 1
ATOM 620 N N . LEU A 1 76 ? -23.529 -2.094 34.829 1.00 56.75 76 LEU A N 1
ATOM 621 C CA . LEU A 1 76 ? -23.019 -2.835 35.992 1.00 56.75 76 LEU A CA 1
ATOM 622 C C . LEU A 1 76 ? -24.124 -3.579 36.757 1.00 56.75 76 LEU A C 1
ATOM 624 O O . LEU A 1 76 ? -23.855 -4.610 37.371 1.00 56.75 76 LEU A O 1
ATOM 628 N N . GLN A 1 77 ? -25.365 -3.091 36.701 1.00 56.41 77 GLN A N 1
ATOM 629 C CA . GLN A 1 77 ? -26.499 -3.731 37.370 1.00 56.41 77 GLN A CA 1
ATOM 630 C C . GLN A 1 77 ? -27.035 -4.951 36.607 1.00 56.41 77 GLN A C 1
ATOM 632 O O . GLN A 1 77 ? -27.463 -5.913 37.237 1.00 56.41 77 GLN A O 1
ATOM 637 N N . THR A 1 78 ? -26.988 -4.931 35.271 1.00 58.69 78 THR A N 1
ATOM 638 C CA . THR A 1 78 ? -27.631 -5.963 34.434 1.00 58.69 78 THR A CA 1
ATOM 639 C C . THR A 1 78 ? -26.663 -7.059 33.974 1.00 58.69 78 THR A C 1
ATOM 641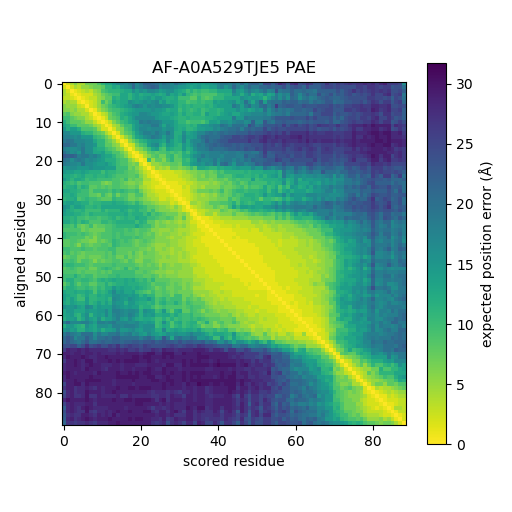 O O . THR A 1 78 ? -27.049 -8.221 33.881 1.00 58.69 78 THR A O 1
ATOM 644 N N . GLU A 1 79 ? -25.393 -6.732 33.716 1.00 61.06 79 GLU A N 1
ATOM 645 C CA . GLU A 1 79 ? -24.453 -7.656 33.054 1.00 61.06 79 GLU A CA 1
ATOM 646 C C . GLU A 1 79 ? -23.354 -8.207 33.989 1.00 61.06 79 GLU A C 1
ATOM 648 O O . GLU A 1 79 ? -22.520 -9.007 33.560 1.00 61.06 79 GLU A O 1
ATOM 653 N N . SER A 1 80 ? -23.369 -7.860 35.285 1.00 64.38 80 SER A N 1
ATOM 654 C CA . SER A 1 80 ? -22.378 -8.338 36.272 1.00 64.38 80 SER A CA 1
ATOM 655 C C . SER A 1 80 ? -22.327 -9.865 36.388 1.00 64.38 80 SER A C 1
ATOM 657 O O . SER A 1 80 ? -21.245 -10.441 36.487 1.00 64.38 80 SER A O 1
ATOM 659 N N . TRP A 1 81 ? -23.477 -10.537 36.304 1.00 64.19 81 TRP A N 1
ATOM 660 C CA . TRP A 1 81 ? -23.556 -11.998 36.384 1.00 64.19 81 TRP A CA 1
ATOM 661 C C . TRP A 1 81 ? -22.943 -12.693 35.158 1.00 64.19 81 TRP A C 1
ATOM 663 O O . TRP A 1 81 ? -22.266 -13.711 35.288 1.00 64.19 81 TRP A O 1
ATOM 673 N N . LYS A 1 82 ? -23.112 -12.118 33.960 1.00 66.00 82 LYS A N 1
ATOM 674 C CA . LYS A 1 82 ? -22.500 -12.637 32.724 1.00 66.00 82 LYS A CA 1
ATOM 675 C C . LYS A 1 82 ? -20.990 -12.389 32.689 1.00 66.00 82 LYS A C 1
ATOM 677 O O . LYS A 1 82 ? -20.249 -13.253 32.230 1.00 66.00 82 LYS A O 1
ATOM 682 N N . LEU A 1 83 ? -20.531 -11.258 33.229 1.00 67.00 83 LEU A N 1
ATOM 683 C CA . LEU A 1 83 ? -19.105 -10.959 33.400 1.00 67.00 83 LEU A CA 1
ATOM 684 C C . LEU A 1 83 ? -18.439 -11.889 34.426 1.00 67.00 83 LEU A C 1
ATOM 686 O O . LEU A 1 83 ? -17.340 -12.374 34.174 1.00 67.00 83 LEU A O 1
ATOM 690 N N . ALA A 1 84 ? -19.117 -12.212 35.532 1.00 71.62 84 ALA A N 1
ATOM 691 C CA . ALA A 1 84 ? -18.639 -13.212 36.489 1.00 71.62 84 ALA A CA 1
ATOM 692 C C . ALA A 1 84 ? -18.559 -14.619 35.866 1.00 71.62 84 ALA A C 1
ATOM 694 O O . ALA A 1 84 ? -17.600 -15.345 36.113 1.00 71.62 84 ALA A O 1
ATOM 695 N N . GLY A 1 85 ? -19.523 -14.980 35.011 1.00 72.50 85 GLY A N 1
ATOM 696 C CA . GLY A 1 85 ? -19.507 -16.243 34.269 1.00 72.50 85 GLY A CA 1
ATOM 697 C C . GLY A 1 85 ? -18.341 -16.363 33.281 1.00 72.50 85 GLY A C 1
ATOM 698 O O . GLY A 1 85 ? -17.760 -17.435 33.169 1.00 72.50 85 GLY A O 1
ATOM 699 N N . MET A 1 86 ? -17.960 -15.273 32.606 1.00 66.12 86 MET A N 1
ATOM 700 C CA . MET A 1 86 ? -16.791 -15.256 31.713 1.00 66.12 86 MET A CA 1
ATOM 701 C C . MET A 1 86 ? -15.454 -15.198 32.457 1.00 66.12 86 MET A C 1
ATOM 703 O O . MET A 1 86 ? -14.479 -15.721 31.948 1.00 66.12 86 MET A O 1
ATOM 707 N N . ALA A 1 87 ? -15.387 -14.594 33.646 1.00 65.19 87 ALA A N 1
ATOM 708 C CA . ALA A 1 87 ? -14.160 -14.577 34.449 1.00 65.19 87 ALA A CA 1
ATOM 709 C C . ALA A 1 87 ? -13.834 -15.935 35.099 1.00 65.19 87 ALA A C 1
ATOM 711 O O . ALA A 1 87 ? -12.702 -16.160 35.521 1.00 65.19 87 ALA A O 1
ATOM 712 N N . PHE A 1 88 ? -14.829 -16.817 35.223 1.00 63.62 88 PHE A N 1
ATOM 713 C CA . PHE A 1 88 ? -14.660 -18.161 35.776 1.00 63.62 88 PHE A CA 1
ATOM 714 C C . PHE A 1 88 ? -14.237 -19.206 34.725 1.00 63.62 88 PHE A C 1
ATOM 716 O O . PHE A 1 88 ? -13.817 -20.299 35.100 1.00 63.62 88 PHE A O 1
ATOM 723 N N . VAL A 1 89 ? -14.350 -18.885 33.431 1.00 52.00 89 VAL A N 1
ATOM 724 C CA . VAL A 1 89 ? -13.959 -19.748 32.300 1.00 52.00 89 VAL A CA 1
ATOM 725 C C . VAL A 1 89 ? -12.610 -19.304 31.756 1.00 52.00 89 VAL A C 1
ATOM 727 O O . VAL A 1 89 ? -11.753 -20.193 31.562 1.00 52.00 89 VAL A O 1
#